Protein AF-A0A2V3HNP1-F1 (afdb_monomer)

pLDDT: mean 84.11, std 15.86, range [32.97, 97.81]

Radius of gyration: 17.4 Å; Cα contacts (8 Å, |Δi|>4): 237; chains: 1; bounding box: 48×54×37 Å

Secondary structure (DSSP, 8-state):
--------PPEEEEEEEEESS-TT--HHHHHHHHHHHHHHTT--EEEEEEEEEE-S-HHHHHHHHHHHHHHHHHHHTTTS---EEEEEEEE-TTGGG-S-TTSSSEEEGGGTTTT--SEEEE-SS-EEEE--HHHHHHHHHHHTT---PPP-

Structure (mmCIF, N/CA/C/O backbone):
data_AF-A0A2V3HNP1-F1
#
_entry.id   AF-A0A2V3HNP1-F1
#
loop_
_atom_site.group_PDB
_atom_site.id
_atom_site.type_symbol
_atom_site.label_atom_id
_atom_site.label_alt_id
_atom_site.label_comp_id
_atom_site.label_asym_id
_atom_site.label_entity_id
_atom_site.label_seq_id
_atom_site.pdbx_PDB_ins_code
_atom_site.Cartn_x
_atom_site.Cartn_y
_atom_site.Cartn_z
_atom_site.occupancy
_atom_site.B_iso_or_equiv
_atom_site.auth_seq_id
_atom_site.auth_comp_id
_atom_site.auth_asym_id
_atom_site.auth_atom_id
_atom_site.pdbx_PDB_model_num
ATOM 1 N N . MET A 1 1 ? -33.735 -22.093 7.023 1.00 36.09 1 MET A N 1
ATOM 2 C CA . MET A 1 1 ? -33.234 -20.886 6.332 1.00 36.09 1 MET A CA 1
ATOM 3 C C . MET A 1 1 ? -31.853 -21.230 5.791 1.00 36.09 1 MET A C 1
ATOM 5 O O . MET A 1 1 ? -30.923 -21.362 6.574 1.00 36.09 1 MET A O 1
ATOM 9 N N . LEU A 1 2 ? -31.758 -21.560 4.498 1.00 32.97 2 LEU A N 1
ATOM 10 C CA . LEU A 1 2 ? -30.525 -22.053 3.880 1.00 32.97 2 LEU A CA 1
ATOM 11 C C . LEU A 1 2 ? -29.466 -20.940 3.870 1.00 32.97 2 LEU A C 1
ATOM 13 O O . LEU A 1 2 ? -29.655 -19.919 3.208 1.00 32.97 2 LEU A O 1
ATOM 17 N N . ARG A 1 3 ? -28.342 -21.144 4.570 1.00 33.78 3 ARG A N 1
ATOM 18 C CA . ARG A 1 3 ? -27.114 -20.391 4.296 1.00 33.78 3 ARG A CA 1
ATOM 19 C C . ARG A 1 3 ? -26.645 -20.812 2.907 1.00 33.78 3 ARG A C 1
ATOM 21 O O . ARG A 1 3 ? -26.206 -21.937 2.711 1.00 33.78 3 ARG A O 1
ATOM 28 N N . ARG A 1 4 ? -26.801 -19.910 1.940 1.00 35.84 4 ARG A N 1
ATOM 29 C CA . ARG A 1 4 ? -26.156 -19.997 0.629 1.00 35.84 4 ARG A CA 1
ATOM 30 C C . ARG A 1 4 ? -24.649 -20.130 0.867 1.00 35.84 4 ARG A C 1
ATOM 32 O O . ARG A 1 4 ? -24.035 -19.187 1.361 1.00 35.84 4 ARG A O 1
ATOM 39 N N . GLU A 1 5 ? -24.076 -21.279 0.528 1.00 39.94 5 GLU A N 1
ATOM 40 C CA . GLU A 1 5 ? -22.635 -21.417 0.348 1.00 39.94 5 GLU A CA 1
ATOM 41 C C . GLU A 1 5 ? -22.214 -20.424 -0.740 1.00 39.94 5 GLU A C 1
ATOM 43 O O . GLU A 1 5 ? -22.607 -20.541 -1.904 1.00 39.94 5 GLU A O 1
ATOM 48 N N . ARG A 1 6 ? -21.469 -19.381 -0.362 1.00 43.94 6 ARG A N 1
ATOM 49 C CA . ARG A 1 6 ? -20.753 -18.576 -1.348 1.00 43.94 6 ARG A CA 1
ATOM 50 C C . ARG A 1 6 ? -19.590 -19.434 -1.828 1.00 43.94 6 ARG A C 1
ATOM 52 O O . ARG A 1 6 ? -18.569 -19.511 -1.158 1.00 43.94 6 ARG A O 1
ATOM 59 N N . GLY A 1 7 ? -19.750 -20.059 -2.991 1.00 37.66 7 GLY A N 1
ATOM 60 C CA . GLY A 1 7 ? -18.654 -20.622 -3.780 1.00 37.66 7 GLY A CA 1
ATOM 61 C C . GLY A 1 7 ? -17.728 -19.522 -4.310 1.00 37.66 7 GLY A C 1
ATOM 62 O O . GLY A 1 7 ? -17.644 -19.309 -5.515 1.00 37.66 7 GLY A O 1
ATOM 63 N N . GLY A 1 8 ? -17.086 -18.774 -3.413 1.00 50.41 8 GLY A N 1
ATOM 64 C CA . GLY A 1 8 ? -15.985 -17.880 -3.746 1.00 50.41 8 GLY A CA 1
ATOM 65 C C . GLY A 1 8 ? -14.705 -18.700 -3.766 1.00 50.41 8 GLY A C 1
ATOM 66 O O . GLY A 1 8 ? -14.330 -19.266 -2.743 1.00 50.41 8 GLY A O 1
ATOM 67 N N . GLY A 1 9 ? -14.060 -18.816 -4.927 1.00 60.94 9 GLY A N 1
ATOM 68 C CA . GLY A 1 9 ? -12.747 -19.453 -5.015 1.00 60.94 9 GLY A CA 1
ATOM 69 C C . GLY A 1 9 ? -11.760 -18.797 -4.045 1.00 60.94 9 GLY A C 1
ATOM 70 O O . GLY A 1 9 ? -11.821 -17.590 -3.823 1.00 60.94 9 GLY A O 1
ATOM 71 N N . MET A 1 10 ? -10.865 -19.599 -3.465 1.00 72.44 10 MET A N 1
ATOM 72 C CA . MET A 1 10 ? -9.820 -19.123 -2.555 1.00 72.44 10 MET A CA 1
ATOM 73 C C . MET A 1 10 ? -9.008 -18.005 -3.225 1.00 72.44 10 MET A C 1
ATOM 75 O O . MET A 1 10 ? -8.501 -18.190 -4.334 1.00 72.44 10 MET A O 1
ATOM 79 N N . VAL A 1 11 ? -8.882 -16.857 -2.559 1.00 78.88 11 VAL A N 1
ATOM 80 C CA . VAL A 1 11 ? -8.049 -15.740 -3.029 1.00 78.88 11 VAL A CA 1
ATOM 81 C C . VAL A 1 11 ? -6.690 -15.835 -2.348 1.00 78.88 11 VAL A C 1
ATOM 83 O O . VAL A 1 11 ? -6.603 -16.002 -1.127 1.00 78.88 11 VAL A O 1
ATOM 86 N N . GLN A 1 12 ? -5.623 -15.736 -3.137 1.00 85.31 12 GLN A N 1
ATOM 87 C CA . GLN A 1 12 ? -4.260 -15.660 -2.628 1.00 85.31 12 GLN A CA 1
ATOM 88 C C . GLN A 1 12 ? -3.752 -14.230 -2.795 1.00 85.31 12 GLN A C 1
ATOM 90 O O . GLN A 1 12 ? -3.595 -13.746 -3.913 1.00 85.31 12 GLN A O 1
ATOM 95 N N . ILE A 1 13 ? -3.481 -13.568 -1.675 1.00 87.69 13 ILE A N 1
ATOM 96 C CA . ILE A 1 13 ? -2.855 -12.251 -1.638 1.00 87.69 13 ILE A CA 1
ATOM 97 C C . ILE A 1 13 ? -1.379 -12.435 -1.332 1.00 87.69 13 ILE A C 1
ATOM 99 O O . ILE A 1 13 ? -1.001 -13.122 -0.386 1.00 87.69 13 ILE A O 1
ATOM 103 N N . ARG A 1 14 ? -0.533 -11.782 -2.114 1.00 89.06 14 ARG A N 1
ATOM 104 C CA . ARG A 1 14 ? 0.885 -11.617 -1.811 1.00 89.06 14 ARG A CA 1
ATOM 105 C C . ARG A 1 14 ? 1.122 -10.205 -1.328 1.00 89.06 14 ARG A C 1
ATOM 107 O O . ARG A 1 14 ? 0.759 -9.281 -2.040 1.00 89.06 14 ARG A O 1
ATOM 114 N N . ALA A 1 15 ? 1.722 -10.037 -0.158 1.00 92.38 15 ALA A N 1
ATOM 115 C CA . ALA A 1 15 ? 1.916 -8.720 0.432 1.00 92.38 15 ALA A CA 1
ATOM 116 C C . ALA A 1 15 ? 3.401 -8.361 0.586 1.00 92.38 15 ALA A C 1
ATOM 118 O O . ALA A 1 15 ? 4.237 -9.202 0.941 1.00 92.38 15 ALA A O 1
ATOM 119 N N . ALA A 1 16 ? 3.722 -7.097 0.325 1.00 94.81 16 ALA A N 1
ATOM 120 C CA . ALA A 1 16 ? 5.035 -6.499 0.531 1.00 94.81 16 ALA A CA 1
ATOM 121 C C . ALA A 1 16 ? 4.899 -5.054 1.024 1.00 94.81 16 ALA A C 1
ATOM 123 O O . ALA A 1 16 ? 3.859 -4.416 0.861 1.00 94.81 16 ALA A O 1
ATOM 124 N N . VAL A 1 17 ? 5.983 -4.528 1.588 1.00 96.69 17 VAL A N 1
ATOM 125 C CA . VAL A 1 17 ? 6.124 -3.105 1.906 1.00 96.69 17 VAL A CA 1
ATOM 126 C C . VAL A 1 17 ? 7.351 -2.556 1.195 1.00 96.69 17 VAL A C 1
ATOM 128 O O . VAL A 1 17 ? 8.407 -3.185 1.242 1.00 96.69 17 VAL A O 1
ATOM 131 N N . ALA A 1 18 ? 7.216 -1.407 0.540 1.00 97.81 18 ALA A N 1
ATOM 132 C CA . ALA A 1 18 ? 8.298 -0.730 -0.159 1.00 97.81 18 ALA A CA 1
ATOM 133 C C . ALA A 1 18 ? 8.542 0.673 0.393 1.00 97.81 18 ALA A C 1
ATOM 135 O O . ALA A 1 18 ? 7.604 1.403 0.719 1.00 97.81 18 ALA A O 1
ATOM 136 N N . GLY A 1 19 ? 9.813 1.041 0.476 1.00 97.75 19 GLY A N 1
ATOM 137 C CA . GLY A 1 19 ? 10.286 2.346 0.919 1.00 97.75 19 GLY A CA 1
ATOM 138 C C . GLY A 1 19 ? 11.769 2.285 1.247 1.00 97.75 19 GLY A C 1
ATOM 139 O O . GLY A 1 19 ? 12.390 1.237 1.092 1.00 97.75 19 GLY A O 1
ATOM 140 N N . HIS A 1 20 ? 12.332 3.389 1.721 1.00 97.31 20 HIS A N 1
ATOM 141 C CA . HIS A 1 20 ? 13.729 3.442 2.125 1.00 97.31 20 HIS A CA 1
ATOM 142 C C . HIS A 1 20 ? 13.937 4.458 3.259 1.00 97.31 20 HIS A C 1
ATOM 144 O O . HIS A 1 20 ? 13.567 5.626 3.101 1.00 97.31 20 HIS A O 1
ATOM 150 N N . PRO A 1 21 ? 14.560 4.054 4.383 1.00 97.00 21 PRO A N 1
ATOM 151 C CA . PRO A 1 21 ? 14.851 2.672 4.781 1.00 97.00 21 PRO A CA 1
ATOM 152 C C . PRO A 1 21 ? 13.571 1.915 5.191 1.00 97.00 21 PRO A C 1
ATOM 154 O O . PRO A 1 21 ? 12.688 2.492 5.827 1.00 97.00 21 PRO A O 1
ATOM 157 N N . VAL A 1 22 ? 13.468 0.612 4.898 1.00 95.88 22 VAL A N 1
ATOM 158 C CA . VAL A 1 22 ? 12.254 -0.187 5.225 1.00 95.88 22 VAL A CA 1
ATOM 159 C C . VAL A 1 22 ? 12.497 -1.400 6.136 1.00 95.88 22 VAL A C 1
ATOM 161 O O . VAL A 1 22 ? 11.554 -2.077 6.550 1.00 95.88 22 VAL A O 1
ATOM 164 N N . HIS A 1 23 ? 13.745 -1.707 6.496 1.00 93.06 23 HIS A N 1
ATOM 165 C CA . HIS A 1 23 ? 14.098 -2.943 7.218 1.00 93.06 23 HIS A CA 1
ATOM 166 C C . HIS A 1 23 ? 13.428 -3.112 8.592 1.00 93.06 23 HIS A C 1
ATOM 168 O O . HIS A 1 23 ? 13.204 -4.239 9.021 1.00 93.06 23 HIS A O 1
ATOM 174 N N . HIS A 1 24 ? 13.059 -2.015 9.256 1.00 93.94 24 HIS A N 1
ATOM 175 C CA . HIS A 1 24 ? 12.387 -2.032 10.562 1.00 93.94 24 HIS A CA 1
ATOM 176 C C . HIS A 1 24 ? 10.863 -1.873 10.476 1.00 93.94 24 HIS A C 1
ATOM 178 O O . HIS A 1 24 ? 10.202 -1.655 11.489 1.00 93.94 24 HIS A O 1
ATOM 184 N N . SER A 1 25 ? 10.288 -1.959 9.275 1.00 95.06 25 SER A N 1
ATOM 185 C CA . SER A 1 25 ? 8.840 -1.875 9.103 1.00 95.06 25 SER A CA 1
ATOM 186 C C . SER A 1 25 ? 8.134 -3.030 9.813 1.00 95.06 25 SER A C 1
ATOM 188 O O . SER A 1 25 ? 8.458 -4.195 9.590 1.00 95.06 25 SER A O 1
ATOM 190 N N . LEU A 1 26 ? 7.118 -2.702 10.615 1.00 94.56 26 LEU A N 1
ATOM 191 C CA . LEU A 1 26 ? 6.219 -3.675 11.247 1.00 94.56 26 LEU A CA 1
ATOM 192 C C . LEU A 1 26 ? 5.077 -4.121 10.324 1.00 94.56 26 LEU A C 1
ATOM 194 O O . LEU A 1 26 ? 4.297 -4.997 10.690 1.00 94.56 26 LEU A O 1
ATOM 198 N N . THR A 1 27 ? 4.988 -3.553 9.118 1.00 93.69 27 THR A N 1
ATOM 199 C CA . THR A 1 27 ? 3.949 -3.889 8.131 1.00 93.69 27 THR A CA 1
ATOM 200 C C . THR A 1 27 ? 3.838 -5.401 7.871 1.00 93.69 27 THR A C 1
ATOM 202 O O . THR A 1 27 ? 2.714 -5.901 7.845 1.00 93.69 27 THR A O 1
ATOM 205 N N . PRO A 1 28 ? 4.941 -6.177 7.768 1.00 90.94 28 PRO A N 1
ATOM 206 C CA . PRO A 1 28 ? 4.838 -7.628 7.645 1.00 90.94 28 PRO A CA 1
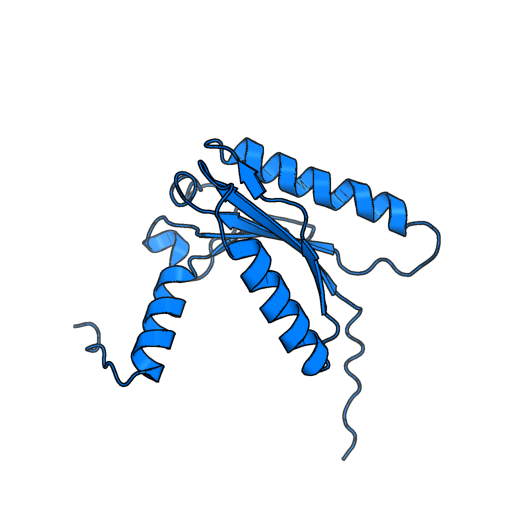ATOM 207 C C . PRO A 1 28 ? 4.132 -8.287 8.835 1.00 90.94 28 PRO A C 1
ATOM 209 O O . PRO A 1 28 ? 3.275 -9.138 8.634 1.00 90.94 28 PRO A O 1
ATOM 212 N N . ALA A 1 29 ? 4.439 -7.873 10.068 1.00 90.94 29 ALA A N 1
ATOM 213 C CA . ALA A 1 29 ? 3.792 -8.416 11.262 1.00 90.94 29 ALA A CA 1
ATOM 214 C C . ALA A 1 29 ? 2.294 -8.089 11.305 1.00 90.94 29 ALA A C 1
ATOM 216 O O . ALA A 1 29 ? 1.484 -8.969 11.588 1.00 90.94 29 ALA A O 1
ATOM 217 N N . LEU A 1 30 ? 1.916 -6.859 10.942 1.00 91.12 30 LEU A N 1
ATOM 218 C CA . LEU A 1 30 ? 0.512 -6.451 10.853 1.00 91.12 30 LEU A CA 1
ATOM 219 C C . LEU A 1 30 ? -0.267 -7.294 9.837 1.00 91.12 30 LEU A C 1
ATOM 221 O O . LEU A 1 30 ? -1.362 -7.761 10.146 1.00 91.12 30 LEU A O 1
ATOM 225 N N . PHE A 1 31 ? 0.308 -7.560 8.661 1.00 90.12 31 PHE A N 1
ATOM 226 C CA . PHE A 1 31 ? -0.319 -8.449 7.682 1.00 90.12 31 PHE A CA 1
ATOM 227 C C . PHE A 1 31 ? -0.506 -9.875 8.207 1.00 90.12 31 PHE A C 1
ATOM 229 O O . PHE A 1 31 ? -1.528 -10.483 7.895 1.00 90.12 31 PHE A O 1
ATOM 236 N N . MET A 1 32 ? 0.428 -10.408 9.007 1.00 87.50 32 MET A N 1
ATOM 237 C CA . MET A 1 32 ? 0.251 -11.730 9.629 1.00 87.50 32 MET A CA 1
ATOM 238 C C . MET A 1 32 ? -0.932 -11.739 10.595 1.00 87.50 32 MET A C 1
ATOM 240 O O . MET A 1 32 ? -1.781 -12.618 10.492 1.00 87.50 32 MET A O 1
ATOM 244 N N . PHE A 1 33 ? -1.043 -10.735 11.471 1.00 90.94 33 PHE A N 1
ATOM 245 C CA . PHE A 1 33 ? -2.169 -10.643 12.404 1.00 90.94 33 PHE A CA 1
ATOM 246 C C . PHE A 1 33 ? -3.515 -10.530 11.682 1.00 90.94 33 PHE A C 1
ATOM 248 O O . PHE A 1 33 ? -4.472 -11.205 12.055 1.00 90.94 33 PHE A O 1
ATOM 255 N N . VAL A 1 34 ? -3.585 -9.735 10.609 1.00 89.44 34 VAL A N 1
ATOM 256 C CA . VAL A 1 34 ? -4.793 -9.632 9.774 1.00 89.44 34 VAL A CA 1
ATOM 257 C C . VAL A 1 34 ? -5.106 -10.965 9.090 1.00 89.44 34 VAL A C 1
ATOM 259 O O . VAL A 1 34 ? -6.259 -11.390 9.073 1.00 89.44 34 VAL A O 1
ATOM 262 N N . ALA A 1 35 ? -4.095 -11.650 8.550 1.00 87.88 35 ALA A N 1
ATOM 263 C CA . ALA A 1 35 ? -4.276 -12.948 7.905 1.00 87.88 35 ALA A CA 1
ATOM 264 C C . ALA A 1 35 ? -4.817 -14.005 8.875 1.00 87.88 35 ALA A C 1
ATOM 266 O O . ALA A 1 35 ? -5.690 -14.791 8.504 1.00 87.88 35 ALA A O 1
ATOM 267 N N . ASP A 1 36 ? -4.303 -14.027 10.103 1.00 87.62 36 ASP A N 1
ATOM 268 C CA . ASP A 1 36 ? -4.740 -14.954 11.143 1.00 87.62 36 ASP A CA 1
ATOM 269 C C . ASP A 1 36 ? -6.174 -14.644 11.588 1.00 87.62 36 ASP A C 1
ATOM 271 O O . ASP A 1 36 ? -7.016 -15.543 11.583 1.00 87.62 36 ASP A O 1
ATOM 275 N N . HIS A 1 37 ? -6.497 -13.371 11.829 1.00 89.62 37 HIS A N 1
ATOM 276 C CA . HIS A 1 37 ? -7.850 -12.936 12.186 1.00 89.62 37 HIS A CA 1
ATOM 277 C C . HIS A 1 37 ? -8.901 -13.281 11.113 1.00 89.62 37 HIS A C 1
ATOM 279 O O . HIS A 1 37 ? -9.991 -13.773 11.421 1.00 89.62 37 HIS A O 1
ATOM 285 N N . LEU A 1 38 ? -8.584 -13.058 9.832 1.00 86.62 38 LEU A N 1
ATOM 286 C CA . LEU A 1 38 ? -9.494 -13.381 8.727 1.00 86.62 38 LEU A CA 1
ATOM 287 C C . LEU A 1 38 ? -9.685 -14.895 8.569 1.00 86.62 38 LEU A C 1
ATOM 289 O O . LEU A 1 38 ? -10.799 -15.350 8.302 1.00 86.62 38 LEU A O 1
ATOM 293 N N . ARG A 1 39 ? -8.630 -15.685 8.804 1.00 84.56 39 ARG A N 1
ATOM 294 C CA . ARG A 1 39 ? -8.714 -17.151 8.800 1.00 84.56 39 ARG A CA 1
ATOM 295 C C . ARG A 1 39 ? -9.633 -17.665 9.906 1.00 84.56 39 ARG A C 1
ATOM 297 O O . ARG A 1 39 ? -10.457 -18.537 9.647 1.00 84.56 39 ARG A O 1
ATOM 304 N N . GLU A 1 40 ? -9.518 -17.118 11.114 1.00 87.19 40 GLU A N 1
ATOM 305 C CA . GLU A 1 40 ? -10.399 -17.453 12.243 1.00 87.19 40 GLU A CA 1
ATOM 306 C C . GLU A 1 40 ? -11.859 -17.062 11.978 1.00 87.19 40 GLU A C 1
ATOM 308 O O . GLU A 1 40 ? -12.779 -17.756 12.409 1.00 87.19 40 GLU A O 1
ATOM 313 N N . SER A 1 41 ? -12.077 -16.001 11.199 1.00 87.06 41 SER A N 1
ATOM 314 C CA . SER A 1 41 ? -13.408 -15.530 10.798 1.00 87.06 41 SER A CA 1
ATOM 315 C C . SER A 1 41 ? -14.065 -16.382 9.697 1.00 87.06 41 SER A C 1
ATOM 317 O O . SER A 1 41 ? -15.215 -16.136 9.331 1.00 87.06 41 SER A O 1
ATOM 319 N N . GLY A 1 42 ? -13.367 -17.400 9.177 1.00 83.06 42 GLY A N 1
ATOM 320 C CA . GLY A 1 42 ? -13.867 -18.297 8.131 1.00 83.06 42 GLY A CA 1
ATOM 321 C C . GLY A 1 42 ? -13.780 -17.727 6.713 1.00 83.06 42 GLY A C 1
ATOM 322 O O . GLY A 1 42 ? -14.383 -18.290 5.798 1.00 83.06 42 GLY A O 1
ATOM 323 N N . GLU A 1 43 ? -13.042 -16.632 6.513 1.00 78.94 43 GLU A N 1
ATOM 324 C CA . GLU A 1 43 ? -12.809 -16.067 5.185 1.00 78.94 43 GLU A CA 1
ATOM 325 C C . GLU A 1 43 ? -11.803 -16.925 4.404 1.00 78.94 43 GLU A C 1
ATOM 327 O O . GLU A 1 43 ? -10.744 -17.310 4.905 1.00 78.94 43 GLU A O 1
ATOM 332 N N . GLY A 1 44 ? -12.125 -17.221 3.141 1.00 73.62 44 GLY A N 1
ATOM 333 C CA . GLY A 1 44 ? -11.314 -18.038 2.228 1.00 73.62 44 GLY A CA 1
ATOM 334 C C . GLY A 1 44 ? -10.093 -17.304 1.665 1.00 73.62 44 GLY A C 1
ATOM 335 O O . GLY A 1 44 ? -9.857 -17.337 0.454 1.00 73.62 44 GLY A O 1
ATOM 336 N N . LEU A 1 45 ? -9.347 -16.610 2.526 1.00 78.81 45 LEU A N 1
ATOM 337 C CA . LEU A 1 45 ? -8.235 -15.744 2.158 1.00 78.81 45 LEU A CA 1
ATOM 338 C C . LEU A 1 45 ? -6.899 -16.295 2.665 1.00 78.81 45 LEU A C 1
ATOM 340 O O . LEU A 1 45 ? -6.726 -16.580 3.850 1.00 78.81 45 LEU A O 1
ATOM 344 N N . ARG A 1 46 ? -5.911 -16.373 1.770 1.00 83.38 46 ARG A N 1
ATOM 345 C CA . ARG A 1 46 ? -4.522 -16.681 2.123 1.00 83.38 46 ARG A CA 1
ATOM 346 C C . ARG A 1 46 ? -3.628 -15.491 1.810 1.00 83.38 46 ARG A C 1
ATOM 348 O O . ARG A 1 46 ? -3.458 -15.157 0.643 1.00 83.38 46 ARG A O 1
ATOM 355 N N . ILE A 1 47 ? -3.006 -14.912 2.833 1.00 86.38 47 ILE A N 1
ATOM 356 C CA . ILE A 1 47 ? -1.974 -13.882 2.670 1.00 86.38 47 ILE A CA 1
ATOM 357 C C . ILE A 1 47 ? -0.589 -14.537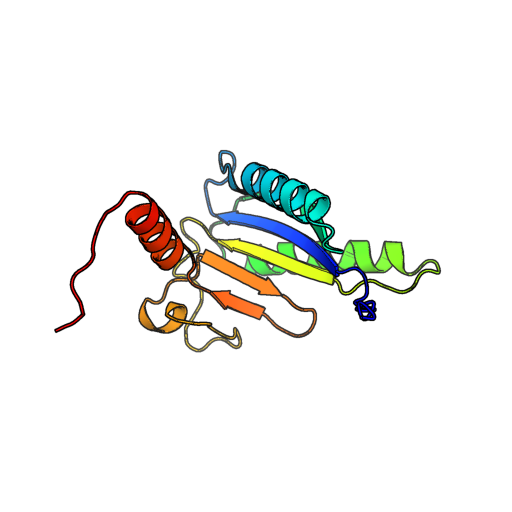 2.771 1.00 86.38 47 ILE A C 1
ATOM 359 O O . ILE A 1 47 ? -0.308 -15.274 3.714 1.00 86.38 47 ILE A O 1
ATOM 363 N N . GLU A 1 48 ? 0.273 -14.285 1.792 1.00 85.69 48 GLU A N 1
ATOM 364 C CA . GLU A 1 48 ? 1.674 -14.709 1.743 1.00 85.69 48 GLU A CA 1
ATOM 365 C C . GLU A 1 48 ? 2.576 -13.475 1.734 1.00 85.69 48 GLU A C 1
ATOM 367 O O . GLU A 1 48 ? 2.456 -12.610 0.867 1.00 85.69 48 GLU A O 1
ATOM 372 N N . LEU A 1 49 ? 3.498 -13.387 2.690 1.00 81.25 49 LEU A N 1
ATOM 373 C CA . LEU A 1 49 ? 4.434 -12.269 2.780 1.00 81.25 49 LEU A CA 1
ATOM 374 C C . LEU A 1 49 ? 5.675 -12.538 1.946 1.00 81.25 49 LEU A C 1
ATOM 376 O O . LEU A 1 49 ? 6.283 -13.599 2.065 1.00 81.25 49 LEU A O 1
ATOM 380 N N . LEU A 1 50 ? 6.057 -11.566 1.119 1.00 71.88 50 LEU A N 1
ATOM 381 C CA . LEU A 1 50 ? 7.176 -11.737 0.196 1.00 71.88 50 LEU A CA 1
ATOM 382 C C . LEU A 1 50 ? 8.487 -11.167 0.715 1.00 71.88 50 LEU A C 1
ATOM 384 O O . LEU A 1 50 ? 9.482 -11.885 0.701 1.00 71.88 50 LEU A O 1
ATOM 388 N N . LYS A 1 51 ? 8.511 -9.889 1.112 1.00 78.12 51 LYS A N 1
ATOM 389 C CA . LYS A 1 51 ? 9.674 -9.196 1.700 1.00 78.12 51 LYS A CA 1
ATOM 390 C C . LYS A 1 51 ? 9.389 -7.706 1.879 1.00 78.12 51 LYS A C 1
ATOM 392 O O . LYS A 1 51 ? 8.471 -7.161 1.264 1.00 78.12 51 LYS A O 1
ATOM 397 N N . ASN A 1 52 ? 10.256 -7.047 2.640 1.00 93.75 52 ASN A N 1
ATOM 398 C CA . ASN A 1 52 ? 10.424 -5.604 2.544 1.00 93.75 52 ASN A CA 1
ATOM 399 C C . ASN A 1 52 ? 11.269 -5.295 1.295 1.00 93.75 52 ASN A C 1
ATOM 401 O O . ASN A 1 52 ? 12.275 -5.961 1.041 1.00 93.75 52 ASN A O 1
ATOM 405 N N . ILE A 1 53 ? 10.843 -4.314 0.510 1.00 95.69 53 ILE A N 1
ATOM 406 C CA . ILE A 1 53 ? 11.510 -3.856 -0.708 1.00 95.69 53 ILE A CA 1
ATOM 407 C C . ILE A 1 53 ? 12.178 -2.522 -0.375 1.00 95.69 53 ILE A C 1
ATOM 409 O O . ILE A 1 53 ? 11.511 -1.490 -0.329 1.00 95.69 53 ILE A O 1
ATOM 413 N N . ASP A 1 54 ? 13.475 -2.566 -0.077 1.00 96.75 54 ASP A N 1
ATOM 414 C CA . ASP A 1 54 ? 14.244 -1.368 0.258 1.00 96.75 54 ASP A CA 1
ATOM 415 C C . ASP A 1 54 ? 14.626 -0.615 -1.016 1.00 96.75 54 ASP A C 1
ATOM 417 O O . ASP A 1 54 ? 15.511 -1.043 -1.751 1.00 96.75 54 ASP A O 1
ATOM 421 N N . THR A 1 55 ? 13.889 0.453 -1.314 1.00 97.31 55 THR A N 1
ATOM 422 C CA . THR A 1 55 ? 14.082 1.280 -2.509 1.00 97.31 55 THR A CA 1
ATOM 423 C C . THR A 1 55 ? 13.452 2.663 -2.345 1.00 97.31 55 THR A C 1
ATOM 425 O O . THR A 1 55 ? 12.476 2.855 -1.616 1.00 97.31 55 THR A O 1
ATOM 428 N N . PHE A 1 56 ? 14.009 3.637 -3.057 1.00 97.25 56 PHE A N 1
ATOM 429 C CA . PHE A 1 56 ? 13.457 4.978 -3.237 1.00 97.25 56 PHE A CA 1
ATOM 430 C C . PHE A 1 56 ? 12.833 5.172 -4.632 1.00 97.25 56 PHE A C 1
ATOM 432 O O . PHE A 1 56 ? 12.381 6.275 -4.931 1.00 97.25 56 PHE A O 1
ATOM 439 N N . ASP A 1 57 ? 12.796 4.127 -5.467 1.00 96.94 57 ASP A N 1
ATOM 440 C CA . ASP A 1 57 ? 12.256 4.150 -6.827 1.00 96.94 57 ASP A CA 1
ATOM 441 C C . ASP A 1 57 ? 10.942 3.354 -6.921 1.00 96.9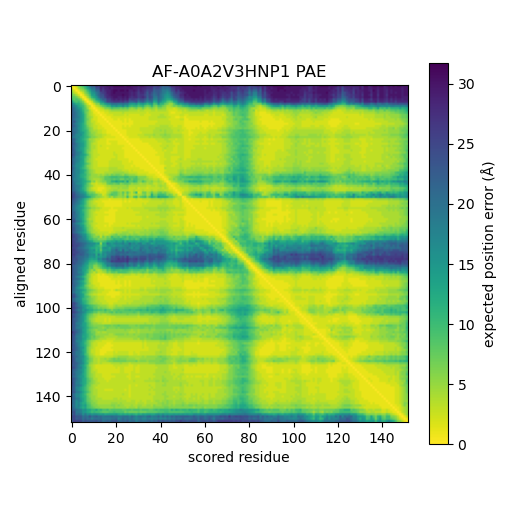4 57 ASP A C 1
ATOM 443 O O . ASP A 1 57 ? 10.888 2.136 -6.730 1.00 96.94 57 ASP A O 1
ATOM 447 N N . LEU A 1 58 ? 9.842 4.055 -7.207 1.00 95.94 58 LEU A N 1
ATOM 448 C CA . LEU A 1 58 ? 8.511 3.451 -7.286 1.00 95.94 58 LEU A CA 1
ATOM 449 C C . LEU A 1 58 ? 8.402 2.416 -8.430 1.00 95.94 58 LEU A C 1
ATOM 451 O O . LEU A 1 58 ? 7.935 1.303 -8.165 1.00 95.94 58 LEU A O 1
ATOM 455 N N . PRO A 1 59 ? 8.821 2.719 -9.677 1.00 95.50 59 PRO A N 1
ATOM 456 C CA . PRO A 1 59 ? 8.939 1.729 -10.743 1.00 95.50 59 PRO A CA 1
ATOM 457 C C . PRO A 1 59 ? 9.665 0.441 -10.338 1.00 95.50 59 PRO A C 1
ATOM 459 O O . PRO A 1 59 ? 9.157 -0.647 -10.621 1.00 95.50 59 PRO A O 1
ATOM 462 N N . GLU A 1 60 ? 10.803 0.535 -9.642 1.00 95.75 60 GLU A N 1
ATOM 463 C CA . GLU A 1 60 ? 11.52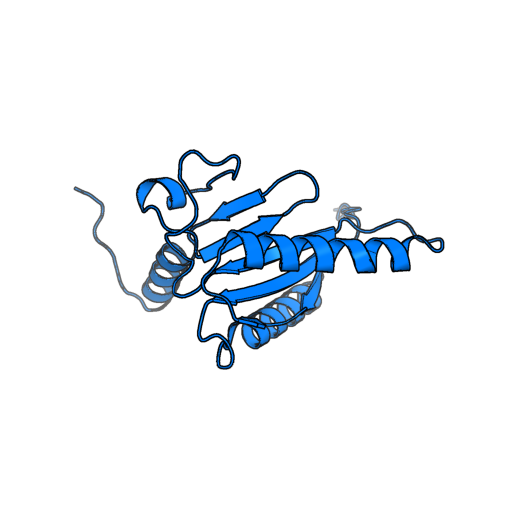2 -0.635 -9.127 1.00 95.75 60 GLU A CA 1
ATOM 464 C C . GLU A 1 60 ? 10.657 -1.441 -8.145 1.00 95.75 60 GLU A C 1
ATOM 466 O O . GLU A 1 60 ? 10.507 -2.659 -8.303 1.00 95.75 60 GLU A O 1
ATOM 471 N N . ALA A 1 61 ? 10.024 -0.775 -7.172 1.00 95.44 61 ALA A N 1
ATOM 472 C CA . ALA A 1 61 ? 9.135 -1.430 -6.213 1.00 95.44 61 ALA A CA 1
ATOM 473 C C . ALA A 1 61 ? 7.993 -2.191 -6.906 1.00 95.44 61 ALA A C 1
ATOM 475 O O . ALA A 1 61 ? 7.728 -3.358 -6.592 1.00 95.44 61 ALA A O 1
ATOM 476 N N . MET A 1 62 ? 7.349 -1.557 -7.889 1.00 93.88 62 MET A N 1
ATOM 477 C CA . MET A 1 62 ? 6.266 -2.151 -8.676 1.00 93.88 62 MET A CA 1
ATOM 478 C C . MET A 1 62 ? 6.753 -3.332 -9.528 1.00 93.88 62 MET A C 1
ATOM 480 O O . MET A 1 62 ? 6.061 -4.349 -9.620 1.00 93.88 62 MET A O 1
ATOM 484 N N . ALA A 1 63 ? 7.944 -3.239 -10.125 1.00 92.62 63 ALA A N 1
ATOM 485 C CA . ALA A 1 63 ? 8.527 -4.311 -10.928 1.00 92.62 63 ALA A CA 1
ATOM 486 C C . ALA A 1 63 ? 8.882 -5.542 -10.076 1.00 92.62 63 ALA A C 1
ATOM 488 O O . ALA A 1 63 ? 8.549 -6.675 -10.447 1.00 92.62 63 ALA A O 1
ATOM 489 N N . ILE A 1 64 ? 9.499 -5.337 -8.907 1.00 91.00 64 ILE A N 1
ATOM 490 C CA . ILE A 1 64 ? 9.808 -6.408 -7.946 1.00 91.00 64 ILE A CA 1
ATOM 491 C C . ILE A 1 64 ? 8.519 -7.080 -7.471 1.00 91.00 64 ILE A C 1
ATOM 493 O O . ILE A 1 64 ? 8.442 -8.311 -7.437 1.00 91.00 64 ILE A O 1
ATOM 497 N N . ALA A 1 65 ? 7.498 -6.292 -7.134 1.00 89.06 65 ALA A N 1
ATOM 498 C CA . ALA A 1 6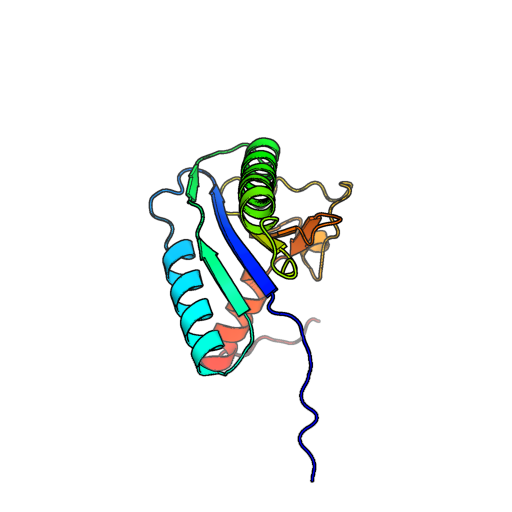5 ? 6.191 -6.798 -6.741 1.00 89.06 65 ALA A CA 1
ATOM 499 C C . ALA A 1 65 ? 5.561 -7.673 -7.840 1.00 89.06 65 ALA A C 1
ATOM 501 O O . ALA A 1 65 ? 5.223 -8.839 -7.617 1.00 89.06 65 ALA A O 1
ATOM 502 N N . TYR A 1 66 ? 5.476 -7.142 -9.058 1.00 85.12 66 TYR A N 1
ATOM 503 C CA . TYR A 1 66 ? 4.857 -7.823 -10.191 1.00 85.12 66 TYR A CA 1
ATOM 504 C C . TYR A 1 66 ? 5.560 -9.142 -10.551 1.00 85.12 66 TYR A C 1
ATOM 506 O O . TYR A 1 66 ? 4.909 -10.175 -10.724 1.00 85.12 66 TYR A O 1
ATOM 514 N N . THR A 1 67 ? 6.893 -9.139 -10.626 1.00 86.19 67 THR A N 1
ATOM 515 C CA . THR A 1 67 ? 7.685 -10.343 -10.946 1.00 86.19 67 THR A CA 1
ATOM 516 C C . THR A 1 67 ? 7.576 -11.409 -9.855 1.00 86.19 67 THR A C 1
ATOM 518 O O . THR A 1 67 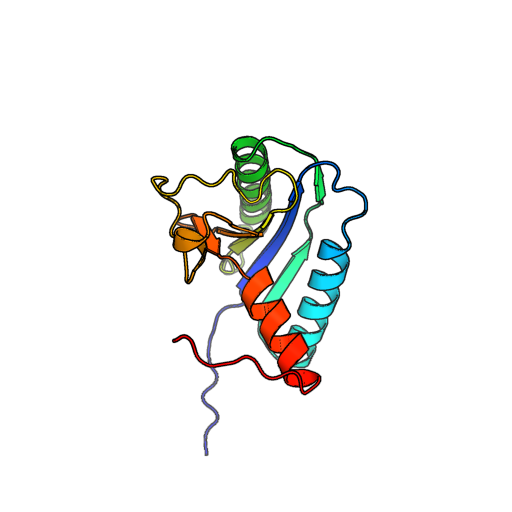? 7.334 -12.578 -10.163 1.00 86.19 67 THR A O 1
ATOM 521 N N . SER A 1 68 ? 7.614 -11.000 -8.582 1.00 80.81 68 SER A N 1
ATOM 522 C CA . SER A 1 68 ? 7.435 -11.901 -7.434 1.00 80.81 68 SER A CA 1
ATOM 523 C C . SER A 1 68 ? 6.045 -12.551 -7.394 1.00 80.81 68 SER A C 1
ATOM 525 O O . SER A 1 68 ? 5.890 -13.646 -6.848 1.00 80.81 68 SER A O 1
ATOM 527 N N . ASN A 1 69 ? 5.021 -11.908 -7.968 1.00 74.75 69 ASN A N 1
ATOM 528 C CA . ASN A 1 69 ? 3.688 -12.496 -8.126 1.00 74.75 69 ASN A CA 1
ATOM 529 C C . ASN A 1 69 ? 3.694 -13.634 -9.167 1.00 74.75 69 ASN A C 1
ATOM 531 O O . ASN A 1 69 ? 3.199 -14.729 -8.903 1.00 74.75 69 ASN A O 1
ATOM 535 N N . ARG A 1 70 ? 4.304 -13.399 -10.340 1.00 70.19 70 ARG A N 1
ATOM 536 C CA . ARG A 1 70 ? 4.251 -14.325 -11.491 1.00 70.19 70 ARG A CA 1
ATOM 537 C C . ARG A 1 70 ? 5.066 -15.603 -11.311 1.00 70.19 70 ARG A C 1
ATOM 539 O O . ARG A 1 70 ? 4.651 -16.654 -11.804 1.00 70.19 70 ARG A O 1
ATOM 546 N N . ASP A 1 71 ? 6.199 -15.537 -10.617 1.00 64.44 71 ASP A N 1
ATOM 547 C CA . ASP A 1 71 ? 7.082 -16.700 -10.444 1.00 64.44 71 ASP A CA 1
ATOM 548 C C . ASP A 1 71 ? 6.433 -17.847 -9.657 1.00 64.44 71 ASP A C 1
ATOM 550 O O . ASP A 1 71 ? 6.815 -19.009 -9.822 1.00 64.44 71 ASP A O 1
ATOM 554 N N . ASN A 1 72 ? 5.415 -17.559 -8.843 1.00 59.06 72 ASN A N 1
ATOM 555 C CA . ASN A 1 72 ? 4.703 -18.588 -8.087 1.00 59.06 72 ASN A CA 1
ATOM 556 C C . ASN A 1 72 ? 3.435 -19.089 -8.797 1.00 59.06 72 ASN A C 1
ATOM 558 O O . ASN A 1 72 ? 3.135 -20.278 -8.706 1.00 59.06 72 ASN A O 1
ATOM 562 N N . SER A 1 73 ? 2.757 -18.256 -9.600 1.00 56.69 73 SER A N 1
ATOM 563 C CA . SER A 1 73 ? 1.659 -18.722 -10.468 1.00 56.69 73 SER A CA 1
ATOM 564 C C . SER A 1 73 ? 2.117 -19.886 -11.361 1.00 56.69 73 SER A C 1
ATOM 566 O O . SER A 1 73 ? 1.464 -20.925 -11.406 1.00 56.69 73 SER A O 1
ATOM 568 N N . ARG A 1 74 ? 3.331 -19.797 -11.926 1.00 55.81 74 ARG A N 1
ATOM 569 C CA . ARG A 1 74 ? 3.963 -20.880 -12.708 1.00 55.81 74 ARG A CA 1
ATOM 570 C C . ARG A 1 74 ? 4.245 -22.159 -11.909 1.00 55.81 74 ARG A C 1
ATOM 572 O O . ARG A 1 74 ? 4.339 -23.240 -12.485 1.00 55.81 74 ARG A O 1
ATOM 579 N N . ARG A 1 75 ? 4.431 -22.070 -10.587 1.00 55.22 75 ARG A N 1
ATOM 580 C CA . ARG A 1 75 ? 4.630 -23.247 -9.720 1.00 55.22 75 ARG A CA 1
ATOM 581 C C . ARG A 1 75 ? 3.306 -23.942 -9.397 1.00 55.22 75 ARG A C 1
ATOM 583 O O . ARG A 1 75 ? 3.313 -25.166 -9.268 1.00 55.22 75 ARG A O 1
ATOM 590 N N . ALA A 1 76 ? 2.213 -23.180 -9.307 1.00 54.00 76 ALA A N 1
ATOM 591 C CA . ALA A 1 76 ? 0.861 -23.664 -9.020 1.00 54.00 76 ALA A CA 1
ATOM 592 C C . ALA A 1 76 ? 0.156 -24.307 -10.233 1.00 54.00 76 ALA A C 1
ATOM 594 O O . ALA A 1 76 ? -0.694 -25.172 -10.047 1.00 54.00 76 ALA A O 1
ATOM 595 N N . GLU A 1 77 ? 0.556 -23.973 -11.466 1.00 52.84 77 GLU A N 1
ATOM 596 C CA . GLU A 1 77 ? 0.003 -24.509 -12.730 1.00 52.84 77 GLU A CA 1
ATOM 597 C C . GLU A 1 77 ? 0.175 -26.038 -12.936 1.00 52.84 77 GLU A C 1
ATOM 599 O O . GLU A 1 77 ? -0.263 -26.592 -13.942 1.00 52.84 77 GLU A O 1
ATOM 604 N N . ARG A 1 78 ? 0.736 -26.773 -11.966 1.00 55.22 78 ARG A N 1
ATOM 605 C CA . ARG A 1 78 ? 0.852 -28.245 -11.970 1.00 55.22 78 ARG A CA 1
ATOM 606 C C . ARG A 1 78 ? -0.407 -28.964 -11.450 1.00 55.22 78 ARG A C 1
ATOM 608 O O . ARG A 1 78 ? -0.302 -29.877 -10.636 1.00 55.22 78 ARG A O 1
ATOM 615 N N . GLY A 1 79 ? -1.587 -28.585 -11.950 1.00 52.31 79 GLY A N 1
ATOM 616 C CA . GLY A 1 79 ? -2.784 -29.446 -11.910 1.00 52.31 79 GLY A CA 1
ATOM 617 C C . GLY A 1 79 ? -3.903 -29.107 -10.914 1.00 52.31 79 GLY A C 1
ATOM 618 O O . GLY A 1 79 ? -4.797 -29.932 -10.747 1.00 52.31 79 GLY A O 1
ATOM 619 N N . ALA A 1 80 ? -3.915 -27.927 -10.286 1.00 56.38 80 ALA A N 1
ATOM 620 C CA . ALA A 1 80 ? -5.048 -27.450 -9.478 1.00 56.38 80 ALA A CA 1
ATOM 621 C C . ALA A 1 80 ? -5.696 -26.199 -10.100 1.00 56.38 80 ALA A C 1
ATOM 623 O O . ALA A 1 80 ? -5.045 -25.466 -10.844 1.00 56.38 80 ALA A O 1
ATOM 624 N N . ALA A 1 81 ? -6.973 -25.941 -9.792 1.00 58.72 81 ALA A N 1
ATOM 625 C CA . ALA A 1 81 ? -7.632 -24.688 -10.161 1.00 58.72 81 ALA A CA 1
ATOM 626 C C . ALA A 1 81 ? -6.826 -23.505 -9.599 1.00 58.72 81 ALA A C 1
ATOM 628 O O . ALA A 1 81 ? -6.583 -23.446 -8.394 1.00 58.72 81 ALA A O 1
ATOM 629 N N . VAL A 1 82 ? -6.375 -22.599 -10.473 1.00 58.66 82 VAL A N 1
ATOM 630 C CA . VAL A 1 82 ? -5.492 -21.495 -10.082 1.00 58.66 82 VAL A CA 1
ATOM 631 C C . VAL A 1 82 ? -6.307 -20.479 -9.272 1.00 58.66 82 VAL A C 1
ATOM 633 O O . VAL A 1 82 ? -7.249 -19.899 -9.818 1.00 58.66 82 VAL A O 1
ATOM 636 N N . PRO A 1 83 ? -5.995 -20.263 -7.980 1.00 65.12 83 PRO A N 1
ATOM 637 C CA . PRO A 1 83 ? -6.653 -19.228 -7.195 1.00 65.12 83 PRO A CA 1
ATOM 638 C C . PRO A 1 83 ? -6.367 -17.851 -7.801 1.00 65.12 83 PRO A C 1
ATOM 640 O O . PRO A 1 83 ? -5.306 -17.621 -8.387 1.00 65.12 83 PRO A O 1
ATOM 643 N N . ARG A 1 84 ? -7.306 -16.913 -7.645 1.00 72.50 84 ARG A N 1
ATOM 644 C CA . ARG A 1 84 ? -7.077 -15.519 -8.043 1.00 72.50 84 ARG A CA 1
ATOM 645 C C . ARG A 1 84 ? -5.890 -14.983 -7.237 1.00 72.50 84 ARG A C 1
ATOM 647 O O . ARG A 1 84 ? -5.938 -15.001 -6.007 1.00 72.50 84 ARG A O 1
ATOM 654 N N . SER A 1 85 ? -4.833 -14.563 -7.935 1.00 79.69 85 SER A N 1
ATOM 655 C CA . SER A 1 85 ? -3.590 -14.077 -7.327 1.00 79.69 85 SER A CA 1
ATOM 656 C C . SER A 1 85 ? -3.547 -12.560 -7.378 1.00 79.69 85 SER A C 1
ATOM 658 O O . SER A 1 85 ? -3.413 -11.967 -8.450 1.00 79.69 85 SER A O 1
ATOM 660 N N . GLU A 1 86 ? -3.636 -11.943 -6.212 1.00 88.75 86 GLU A N 1
ATOM 661 C CA . GLU A 1 86 ? -3.560 -10.500 -6.037 1.00 88.75 86 GLU A CA 1
ATOM 662 C C . GLU A 1 86 ? -2.238 -10.126 -5.369 1.00 88.75 86 GLU A C 1
ATOM 664 O O . GLU A 1 86 ? -1.687 -10.888 -4.569 1.00 88.75 86 GLU A O 1
ATOM 669 N N . PHE A 1 87 ? -1.714 -8.948 -5.696 1.00 91.62 87 PHE A N 1
ATOM 670 C CA . PHE A 1 87 ? -0.522 -8.418 -5.046 1.00 91.62 87 PHE A CA 1
ATOM 671 C C . PHE A 1 87 ? -0.841 -7.126 -4.309 1.00 91.62 87 PHE A C 1
ATOM 673 O O . PHE A 1 87 ? -1.278 -6.162 -4.927 1.00 91.62 87 PHE A O 1
ATOM 680 N N . TRP A 1 88 ? -0.564 -7.089 -3.013 1.00 94.06 88 TRP A N 1
ATOM 681 C CA . TRP A 1 88 ? -0.638 -5.909 -2.166 1.00 94.06 88 TRP A CA 1
ATOM 682 C C . TRP A 1 88 ? 0.753 -5.342 -1.908 1.00 94.06 88 TRP A C 1
ATOM 684 O O . TRP A 1 88 ? 1.656 -6.026 -1.429 1.00 94.06 88 TRP A O 1
ATOM 694 N N . LEU A 1 89 ? 0.920 -4.066 -2.224 1.00 95.88 89 LEU A N 1
ATOM 695 C CA . LEU A 1 89 ? 2.147 -3.319 -2.021 1.00 95.88 89 LEU A CA 1
ATOM 696 C C . LEU A 1 89 ? 1.837 -2.102 -1.152 1.00 95.88 89 LEU A C 1
ATOM 698 O O . LEU A 1 89 ? 1.247 -1.131 -1.620 1.00 95.88 89 LEU A O 1
ATOM 702 N N . SER A 1 90 ? 2.249 -2.143 0.111 1.00 97.06 90 SER A N 1
ATOM 703 C CA . SER A 1 90 ? 2.225 -0.956 0.962 1.00 97.06 90 SER A CA 1
ATOM 704 C C . SER A 1 90 ? 3.398 -0.046 0.605 1.00 97.06 90 SER A C 1
ATOM 706 O O . SER A 1 90 ? 4.538 -0.505 0.525 1.00 97.06 90 SER A O 1
ATOM 708 N N . LEU A 1 91 ? 3.136 1.245 0.422 1.00 97.75 91 LEU A N 1
ATOM 709 C CA . LEU A 1 91 ? 4.156 2.262 0.183 1.00 97.75 91 LEU A CA 1
ATOM 710 C C . LEU A 1 91 ? 4.411 3.058 1.463 1.00 97.75 91 LEU A C 1
ATOM 712 O O . LEU A 1 91 ? 3.485 3.540 2.118 1.00 97.75 91 LEU A O 1
ATOM 716 N N . THR A 1 92 ? 5.683 3.232 1.804 1.00 96.44 92 THR A N 1
ATOM 717 C CA . THR A 1 92 ? 6.131 4.133 2.868 1.00 96.44 92 THR A CA 1
ATOM 718 C C . THR A 1 92 ? 7.143 5.143 2.332 1.00 96.44 92 THR A C 1
ATOM 720 O O . THR A 1 92 ? 7.384 5.202 1.128 1.00 96.44 92 THR A O 1
ATOM 723 N N . THR A 1 93 ? 7.691 5.999 3.194 1.00 95.31 93 THR A N 1
ATOM 724 C CA . THR A 1 93 ? 8.699 6.999 2.824 1.00 95.31 93 THR A CA 1
ATOM 725 C C . THR A 1 93 ? 9.827 6.369 1.991 1.00 95.31 93 THR A C 1
ATOM 727 O O . THR A 1 93 ? 10.320 5.308 2.379 1.00 95.31 93 THR A O 1
ATOM 730 N N . PRO A 1 94 ? 10.252 6.993 0.872 1.00 96.06 94 PRO A N 1
ATOM 731 C CA . PRO A 1 94 ? 9.750 8.245 0.278 1.00 96.06 94 PRO A CA 1
ATOM 732 C C . PRO A 1 94 ? 8.636 8.060 -0.779 1.00 96.06 94 PRO A C 1
ATOM 734 O O . PRO A 1 94 ? 8.201 9.030 -1.394 1.00 96.06 94 PRO A O 1
ATOM 737 N N . LEU A 1 95 ? 8.158 6.836 -1.004 1.00 97.62 95 LEU A N 1
ATOM 738 C CA . LEU A 1 95 ? 7.373 6.456 -2.185 1.00 97.62 95 LEU A CA 1
ATOM 739 C C . LEU A 1 95 ? 5.926 6.970 -2.197 1.00 97.62 95 LEU A C 1
ATOM 741 O O . LEU A 1 95 ? 5.304 7.005 -3.257 1.00 97.62 95 LEU A O 1
ATOM 745 N N . LYS A 1 96 ? 5.373 7.377 -1.045 1.00 95.56 96 LYS A N 1
ATOM 746 C CA . LYS A 1 96 ? 3.937 7.694 -0.905 1.00 95.56 96 LYS A CA 1
ATOM 747 C C . LYS A 1 96 ? 3.423 8.776 -1.863 1.00 95.56 96 LYS A C 1
ATOM 749 O O . LYS A 1 96 ? 2.263 8.737 -2.259 1.00 95.56 96 LYS A O 1
ATOM 754 N N . HIS A 1 97 ? 4.277 9.719 -2.251 1.00 94.25 97 HIS A N 1
ATOM 755 C CA . HIS A 1 97 ? 3.924 10.839 -3.135 1.00 94.25 97 HIS A CA 1
ATOM 756 C C . HIS A 1 97 ? 4.420 10.655 -4.573 1.00 94.25 97 HIS A C 1
ATOM 758 O O . HIS A 1 97 ? 4.329 11.571 -5.385 1.00 94.25 97 HIS A O 1
ATOM 764 N N . MET A 1 98 ? 4.980 9.486 -4.893 1.00 94.75 98 MET A N 1
ATOM 765 C CA . MET A 1 98 ? 5.604 9.233 -6.192 1.00 94.75 98 MET A CA 1
ATOM 766 C C . MET A 1 98 ? 4.640 8.637 -7.219 1.00 94.75 98 MET A C 1
ATOM 768 O O . MET A 1 98 ? 5.023 8.490 -8.375 1.00 94.75 98 MET A O 1
ATOM 772 N N . VAL A 1 99 ? 3.406 8.293 -6.825 1.00 93.12 99 VAL A N 1
ATOM 773 C CA . VAL A 1 99 ? 2.370 7.807 -7.747 1.00 93.12 99 VAL A CA 1
ATOM 774 C C . VAL A 1 99 ? 1.794 8.995 -8.530 1.00 93.12 99 VAL A C 1
ATOM 776 O O . VAL A 1 99 ? 1.122 9.833 -7.925 1.00 93.12 99 VAL A O 1
ATOM 779 N N . PRO A 1 100 ? 2.006 9.091 -9.859 1.00 87.44 100 PRO A N 1
ATOM 780 C CA . PRO A 1 100 ? 1.525 10.232 -10.632 1.00 87.44 100 PRO A CA 1
ATOM 781 C C . PRO A 1 100 ? -0.010 10.205 -10.777 1.00 87.44 100 PRO A C 1
ATOM 783 O O . PRO A 1 100 ? -0.553 9.157 -11.151 1.00 87.44 100 PRO A O 1
ATOM 786 N N . PRO A 1 101 ? -0.724 11.326 -10.555 1.00 81.06 101 PRO A N 1
ATOM 787 C CA . PRO A 1 101 ? -2.182 11.404 -10.722 1.00 81.06 101 PRO A CA 1
ATOM 788 C C . PRO A 1 101 ? -2.687 11.116 -12.145 1.00 81.06 101 PRO A C 1
ATOM 790 O O . PRO A 1 101 ? -3.856 10.766 -12.325 1.00 81.06 101 PRO A O 1
ATOM 793 N N . GLU A 1 102 ? -1.826 11.291 -13.148 1.00 82.69 102 GLU A N 1
ATOM 794 C CA . GLU A 1 102 ? -2.082 11.037 -14.572 1.00 82.69 102 GLU A CA 1
ATOM 795 C C . GLU A 1 102 ? -1.611 9.645 -15.026 1.00 82.69 102 GLU A C 1
ATOM 797 O O . GLU A 1 102 ? -1.627 9.336 -16.218 1.00 82.69 102 GLU A O 1
ATOM 802 N N . SER A 1 103 ? -1.157 8.799 -14.098 1.00 86.38 103 SER A N 1
ATOM 803 C CA . SER A 1 103 ? -0.766 7.426 -14.417 1.00 86.38 103 SER A CA 1
ATOM 804 C C . SER A 1 103 ? -1.977 6.548 -14.760 1.00 86.38 103 SER A C 1
ATOM 806 O O . SER A 1 103 ? -3.126 6.882 -14.483 1.00 86.38 103 SER A O 1
ATOM 808 N N . ALA A 1 104 ? -1.716 5.368 -15.326 1.00 88.88 104 ALA A N 1
ATOM 809 C CA . ALA A 1 104 ? -2.744 4.353 -15.564 1.00 88.88 104 ALA A CA 1
ATOM 810 C C . ALA A 1 104 ? -3.226 3.646 -14.275 1.00 88.88 104 ALA A C 1
ATOM 812 O O . ALA A 1 104 ? -3.969 2.669 -14.357 1.00 88.88 104 ALA A O 1
ATOM 813 N N . ILE A 1 105 ? -2.772 4.087 -13.095 1.00 92.31 105 ILE A N 1
ATOM 814 C CA . ILE A 1 105 ? -3.159 3.522 -11.802 1.00 92.31 105 ILE A CA 1
ATOM 815 C C . ILE A 1 105 ? -4.531 4.083 -11.420 1.00 92.31 105 ILE A C 1
ATOM 817 O O . ILE A 1 105 ? -4.719 5.296 -11.342 1.00 92.31 105 ILE A O 1
ATOM 821 N N . GLU A 1 106 ? -5.487 3.202 -11.136 1.00 94.06 106 GLU A N 1
ATOM 822 C CA . GLU A 1 106 ? -6.800 3.607 -10.629 1.00 94.06 106 GLU A CA 1
ATOM 823 C C . GLU A 1 106 ? -6.656 4.109 -9.183 1.00 94.06 106 GLU A C 1
ATOM 825 O O . GLU A 1 106 ? -6.392 3.322 -8.275 1.00 94.06 106 GLU A O 1
ATOM 830 N N . LEU A 1 107 ? -6.808 5.415 -8.953 1.00 93.44 107 LEU A N 1
ATOM 831 C CA . LEU A 1 107 ? -6.756 6.002 -7.610 1.00 93.44 107 LEU A CA 1
ATOM 832 C C . LEU A 1 107 ? -8.142 5.989 -6.955 1.00 93.44 107 LEU A C 1
ATOM 834 O O . LEU A 1 107 ? -9.095 6.553 -7.490 1.00 93.44 107 LEU A O 1
ATOM 838 N N . LEU A 1 108 ? -8.238 5.356 -5.787 1.00 91.25 108 LEU A N 1
ATOM 839 C CA . LEU A 1 108 ? -9.470 5.156 -5.030 1.00 91.25 108 LEU A CA 1
ATOM 840 C C . LEU A 1 108 ? -9.607 6.174 -3.888 1.00 91.25 108 LEU A C 1
ATOM 842 O O . LEU A 1 108 ? -8.631 6.510 -3.209 1.00 91.25 108 LEU A O 1
ATOM 846 N N . GLY A 1 109 ? -10.847 6.595 -3.625 1.00 88.06 109 GLY A N 1
ATOM 847 C CA . GLY A 1 109 ? -11.184 7.498 -2.522 1.00 88.06 109 GLY A CA 1
ATOM 848 C C . GLY A 1 109 ? -10.470 8.846 -2.631 1.00 88.06 109 GLY A C 1
ATOM 849 O O . GLY A 1 109 ? -10.403 9.429 -3.709 1.00 88.06 109 GLY A O 1
ATOM 850 N N . GLU A 1 110 ? -9.910 9.312 -1.515 1.00 87.00 110 GLU A N 1
ATOM 851 C 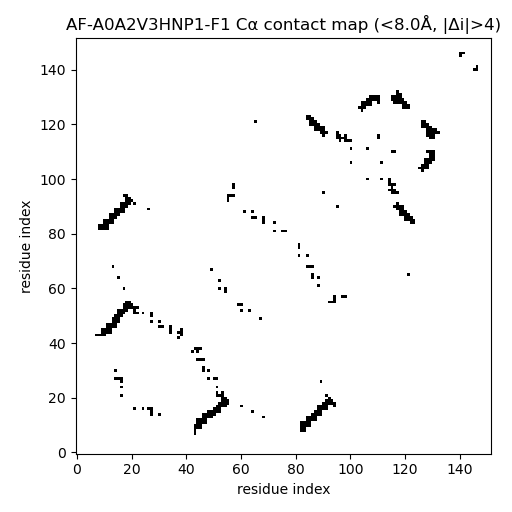CA . GLU A 1 110 ? -9.245 10.619 -1.427 1.00 87.00 110 GLU A CA 1
ATOM 852 C C . GLU A 1 110 ? -7.798 10.625 -1.940 1.00 87.00 110 GLU A C 1
ATOM 854 O O . GLU A 1 110 ? -7.163 11.677 -1.968 1.00 87.00 110 GLU A O 1
ATOM 859 N N . ALA A 1 111 ? -7.255 9.472 -2.356 1.00 86.69 111 ALA A N 1
ATOM 860 C CA . ALA A 1 111 ? -5.847 9.335 -2.742 1.00 86.69 111 ALA A CA 1
ATOM 861 C C . ALA A 1 111 ? -5.429 10.316 -3.848 1.00 86.69 111 ALA A C 1
ATOM 863 O O . ALA A 1 111 ? -4.304 10.823 -3.846 1.00 86.69 111 ALA A O 1
ATOM 864 N N . ARG A 1 112 ? -6.351 10.612 -4.773 1.00 87.62 112 ARG A N 1
ATOM 865 C CA . ARG A 1 112 ? -6.136 11.572 -5.859 1.00 87.62 112 ARG A CA 1
ATOM 866 C C . ARG A 1 112 ? -6.075 13.008 -5.343 1.00 87.62 112 ARG A C 1
ATOM 868 O O . ARG A 1 112 ? -5.215 13.769 -5.771 1.00 87.62 112 ARG A O 1
ATOM 875 N N . GLN A 1 113 ? -6.971 13.365 -4.432 1.00 87.81 113 GLN A N 1
ATOM 876 C CA . GLN A 1 113 ? -7.130 14.697 -3.856 1.00 87.81 113 GLN A CA 1
ATOM 877 C C . GLN A 1 113 ? -5.916 15.067 -3.004 1.00 87.81 113 GLN A C 1
ATOM 879 O O . GLN A 1 113 ? -5.435 16.194 -3.074 1.00 87.81 113 GLN A O 1
ATOM 884 N N . ILE A 1 114 ? -5.398 14.108 -2.232 1.00 88.56 114 ILE A N 1
ATOM 885 C CA . ILE A 1 114 ? -4.261 14.331 -1.330 1.00 88.56 114 ILE A CA 1
ATOM 886 C C . ILE A 1 114 ? -2.897 14.011 -1.964 1.00 88.56 114 ILE A C 1
ATOM 888 O O . ILE A 1 114 ? -1.879 14.128 -1.283 1.00 88.56 114 ILE A O 1
ATOM 892 N N . ALA A 1 115 ? -2.870 13.572 -3.231 1.00 88.75 115 ALA A N 1
ATOM 893 C CA . ALA A 1 115 ? -1.664 13.159 -3.957 1.00 88.75 115 ALA A CA 1
ATOM 894 C C . ALA A 1 115 ? -0.747 12.233 -3.126 1.00 88.75 115 ALA A C 1
ATOM 896 O O . ALA A 1 115 ? 0.468 12.431 -3.020 1.00 88.75 115 ALA A O 1
ATOM 897 N N . CYS A 1 116 ? -1.354 11.242 -2.471 1.00 93.50 116 CYS A N 1
ATOM 898 C CA . CYS A 1 116 ? -0.671 10.324 -1.568 1.00 93.50 116 CYS A CA 1
ATOM 899 C C . CYS A 1 116 ? -1.286 8.932 -1.693 1.00 93.50 116 CYS A C 1
ATOM 901 O O . CYS A 1 116 ? -2.500 8.766 -1.586 1.00 93.50 116 CYS A O 1
ATOM 903 N N . VAL A 1 117 ? -0.439 7.931 -1.901 1.00 96.44 117 VAL A N 1
ATOM 904 C CA . VAL A 1 117 ? -0.810 6.520 -1.988 1.00 96.44 117 VAL A CA 1
ATOM 905 C C . VAL A 1 117 ? 0.076 5.750 -1.021 1.00 96.44 117 VAL A C 1
ATOM 907 O O . VAL A 1 117 ? 1.292 5.720 -1.174 1.00 96.44 117 VAL A O 1
ATOM 910 N N . ASN A 1 118 ? -0.523 5.110 -0.024 1.00 96.44 118 ASN A N 1
ATOM 911 C CA . ASN A 1 118 ? 0.183 4.239 0.922 1.00 96.44 118 ASN A CA 1
ATOM 912 C C . ASN A 1 118 ? -0.170 2.756 0.711 1.00 96.44 118 ASN A C 1
ATOM 914 O O . ASN A 1 118 ? 0.494 1.894 1.281 1.00 96.44 118 ASN A O 1
ATOM 918 N N . GLN A 1 119 ? -1.180 2.446 -0.108 1.00 96.25 119 GLN A N 1
ATOM 919 C CA . GLN A 1 119 ? -1.562 1.079 -0.460 1.00 96.25 119 GLN A CA 1
ATOM 920 C C . GLN A 1 119 ? -1.777 0.947 -1.963 1.00 96.25 119 GLN A C 1
ATOM 922 O O . GLN A 1 119 ? -2.506 1.735 -2.561 1.00 96.25 119 GLN A O 1
ATOM 927 N N . MET A 1 120 ? -1.178 -0.077 -2.562 1.00 96.12 120 MET A N 1
ATOM 928 C CA . MET A 1 120 ? -1.403 -0.459 -3.950 1.00 96.12 120 MET A CA 1
ATOM 929 C C . MET A 1 120 ? -1.836 -1.921 -4.050 1.00 96.12 120 MET A C 1
ATOM 931 O O . MET A 1 120 ? -1.316 -2.782 -3.344 1.00 96.12 120 MET A O 1
ATOM 935 N N . LEU A 1 121 ? -2.755 -2.207 -4.968 1.00 93.88 121 LEU A N 1
ATOM 936 C CA . LEU A 1 121 ? -3.222 -3.547 -5.311 1.00 93.88 121 LEU A CA 1
ATOM 937 C C . LEU A 1 121 ? -3.027 -3.785 -6.810 1.00 93.88 121 LEU A C 1
ATOM 939 O O . LEU A 1 121 ? -3.493 -2.990 -7.621 1.00 93.88 121 LEU A O 1
ATOM 943 N N . HIS A 1 122 ? -2.402 -4.900 -7.177 1.00 92.69 122 HIS A N 1
ATOM 944 C CA . HIS A 1 122 ? -2.453 -5.440 -8.530 1.00 92.69 122 HIS A CA 1
ATOM 945 C C . HIS A 1 122 ? -3.387 -6.650 -8.573 1.00 92.69 122 HIS A C 1
ATOM 947 O O . HIS A 1 122 ? -3.092 -7.686 -7.972 1.00 92.69 122 HIS A O 1
ATOM 953 N N . ASP A 1 123 ? -4.490 -6.543 -9.310 1.00 85.19 123 ASP A N 1
ATOM 954 C CA . ASP A 1 123 ? -5.564 -7.551 -9.334 1.00 85.19 123 ASP A CA 1
ATOM 955 C C . ASP A 1 123 ? -5.425 -8.615 -10.439 1.00 85.19 123 ASP A C 1
ATOM 957 O O . ASP A 1 123 ? -6.300 -9.465 -10.607 1.00 85.19 123 ASP A O 1
ATOM 961 N N . GLY A 1 124 ? -4.325 -8.554 -11.194 1.00 80.50 124 GLY A N 1
ATOM 962 C CA . GLY A 1 124 ? -4.046 -9.401 -12.355 1.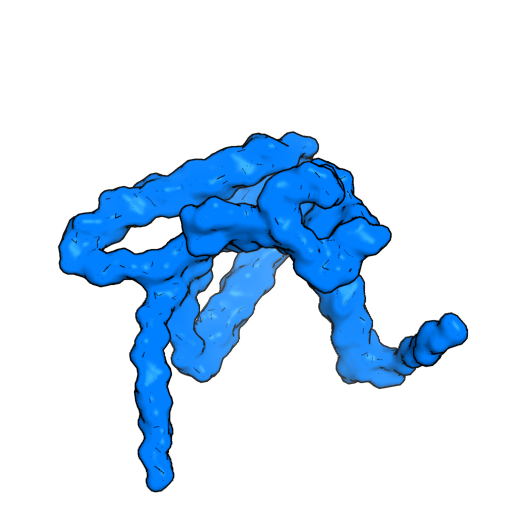00 80.50 124 GLY A CA 1
ATOM 963 C C . GLY A 1 124 ? -4.191 -8.658 -13.684 1.00 80.50 124 GLY A C 1
ATOM 964 O O . GLY A 1 124 ? -3.544 -9.048 -14.656 1.00 80.50 124 GLY A O 1
ATOM 965 N N . HIS A 1 125 ? -4.947 -7.559 -13.707 1.00 83.44 125 HIS A N 1
ATOM 966 C CA . HIS A 1 125 ? -5.163 -6.733 -14.894 1.00 83.44 125 HIS A CA 1
ATOM 967 C C . HIS A 1 125 ? -4.480 -5.372 -14.790 1.00 83.44 125 HIS A C 1
ATOM 969 O O . HIS A 1 125 ? -3.883 -4.918 -15.765 1.00 83.44 125 HIS A O 1
ATOM 975 N N . GLY A 1 126 ? -4.551 -4.731 -13.625 1.00 89.31 126 GLY A N 1
ATOM 976 C CA . GLY A 1 126 ? -3.991 -3.400 -13.435 1.00 89.31 126 GLY A CA 1
ATOM 977 C C . GLY A 1 126 ? -3.690 -3.069 -11.984 1.00 89.31 126 GLY A C 1
ATOM 978 O O . GLY A 1 126 ? -3.975 -3.844 -11.069 1.00 89.31 126 GLY A O 1
ATOM 979 N N . TRP A 1 127 ? -3.089 -1.896 -11.798 1.00 94.44 127 TRP A N 1
ATOM 980 C CA . TRP A 1 127 ? -2.775 -1.338 -10.492 1.00 94.44 127 TRP A CA 1
ATOM 981 C C . TRP A 1 127 ? -3.886 -0.406 -10.019 1.00 94.44 127 TRP A C 1
ATOM 983 O O . TRP A 1 127 ? -4.354 0.453 -10.765 1.00 94.44 127 TRP A O 1
ATOM 993 N N . ARG A 1 128 ? -4.237 -0.540 -8.745 1.00 95.31 128 ARG A N 1
ATOM 994 C CA . ARG A 1 128 ? -5.115 0.366 -8.009 1.00 95.31 128 ARG A CA 1
ATOM 995 C C . ARG A 1 128 ? -4.343 0.932 -6.827 1.00 95.31 128 ARG A C 1
ATOM 997 O O . ARG A 1 128 ? -3.582 0.197 -6.202 1.00 95.31 128 ARG A O 1
ATOM 1004 N N . GLY A 1 129 ? -4.519 2.210 -6.531 1.00 95.75 129 GLY A N 1
ATOM 1005 C CA . GLY A 1 129 ? -3.879 2.909 -5.421 1.00 95.75 129 GLY A CA 1
ATOM 1006 C C . GLY A 1 129 ? -4.917 3.495 -4.473 1.00 95.75 129 GLY A C 1
ATOM 1007 O O . GLY A 1 129 ? -5.960 3.968 -4.911 1.00 95.75 129 GLY A O 1
ATOM 1008 N N . ALA A 1 130 ? -4.637 3.482 -3.176 1.00 96.25 130 ALA A N 1
ATOM 1009 C CA . ALA A 1 130 ? -5.493 4.064 -2.153 1.00 96.25 130 ALA A CA 1
ATOM 1010 C C . ALA A 1 130 ? -4.672 4.770 -1.066 1.00 96.25 130 ALA A C 1
ATOM 1012 O O . ALA A 1 130 ? -3.498 4.460 -0.834 1.00 96.25 130 ALA A O 1
ATOM 1013 N N . ALA A 1 131 ? -5.341 5.699 -0.384 1.00 95.25 131 ALA A N 1
ATOM 1014 C CA . ALA A 1 131 ? -4.870 6.374 0.814 1.00 95.25 131 ALA A CA 1
ATOM 1015 C C . ALA A 1 131 ? -5.655 5.859 2.026 1.00 95.25 131 ALA A C 1
ATOM 1017 O O . ALA A 1 131 ? -6.795 6.261 2.248 1.00 95.25 131 ALA A O 1
ATOM 1018 N N . THR A 1 132 ? -5.063 4.959 2.808 1.00 94.88 132 THR A N 1
ATOM 1019 C CA . THR A 1 132 ? -5.720 4.337 3.970 1.00 94.88 132 THR A CA 1
ATOM 1020 C C . THR A 1 132 ? -5.283 4.924 5.308 1.00 94.88 132 THR A C 1
ATOM 1022 O O . THR A 1 132 ? -5.978 4.730 6.300 1.00 94.88 132 THR A O 1
ATOM 1025 N N . ASP A 1 133 ? -4.164 5.656 5.357 1.00 93.19 133 ASP A N 1
ATOM 1026 C CA . ASP A 1 133 ? -3.643 6.216 6.613 1.00 93.19 133 ASP A CA 1
ATOM 1027 C C . ASP A 1 133 ? -4.635 7.204 7.248 1.00 93.19 133 ASP A C 1
ATOM 1029 O O . ASP A 1 133 ? -4.902 7.132 8.444 1.00 93.19 133 ASP A O 1
ATOM 1033 N N . GLY A 1 134 ? -5.207 8.108 6.442 1.00 91.06 134 GLY A N 1
ATOM 1034 C CA . GLY A 1 134 ? -6.120 9.145 6.930 1.00 91.06 134 GLY A CA 1
ATOM 1035 C C . GLY A 1 134 ? -7.398 8.567 7.535 1.00 91.06 134 GLY A C 1
ATOM 1036 O O . GLY A 1 134 ? -7.748 8.902 8.664 1.00 91.06 134 GLY A O 1
ATOM 1037 N N . ILE A 1 135 ? -8.067 7.660 6.813 1.00 91.75 135 ILE A N 1
ATOM 1038 C CA . ILE A 1 135 ? -9.283 7.010 7.318 1.00 91.75 135 ILE A CA 1
ATOM 1039 C C . ILE A 1 135 ? -8.985 6.127 8.533 1.00 91.75 135 ILE A C 1
ATOM 1041 O O . ILE A 1 135 ? -9.688 6.230 9.531 1.00 91.75 135 ILE A O 1
ATOM 1045 N N . GLY A 1 136 ? -7.889 5.359 8.514 1.00 92.75 136 GLY A N 1
ATOM 1046 C CA . GLY A 1 136 ? -7.497 4.523 9.649 1.00 92.75 136 GLY A CA 1
ATOM 1047 C C . GLY A 1 136 ? -7.211 5.337 10.914 1.00 92.75 136 GLY A C 1
ATOM 1048 O O . GLY A 1 136 ? -7.593 4.930 12.009 1.00 92.75 136 GLY A O 1
ATOM 1049 N N . LEU A 1 137 ? -6.601 6.519 10.777 1.00 94.19 137 LEU A N 1
ATOM 1050 C CA . LEU A 1 137 ? -6.394 7.436 11.899 1.00 94.19 137 LEU A CA 1
ATOM 1051 C C . LEU A 1 137 ? -7.724 7.958 12.462 1.00 94.19 137 LEU A C 1
ATOM 1053 O O . LEU A 1 137 ? -7.904 7.994 13.680 1.00 94.19 137 LEU A O 1
ATOM 1057 N N . VAL A 1 138 ? -8.650 8.359 11.587 1.00 93.50 138 VAL A N 1
ATOM 1058 C CA . VAL A 1 138 ? -9.980 8.841 11.986 1.00 93.50 138 VAL A CA 1
ATOM 1059 C C . VAL A 1 138 ? -10.779 7.741 12.687 1.00 93.50 138 VAL A C 1
ATOM 1061 O O . VAL A 1 138 ? -11.428 8.021 13.696 1.00 93.50 138 VAL A O 1
ATOM 1064 N N . ASP A 1 139 ? -10.709 6.503 12.201 1.00 94.75 139 ASP A N 1
ATOM 1065 C CA . ASP A 1 139 ? -11.400 5.361 12.801 1.00 94.75 139 ASP A CA 1
ATOM 1066 C C . ASP A 1 139 ? -10.866 5.071 14.208 1.00 94.75 139 ASP A C 1
ATOM 1068 O O . ASP A 1 139 ? -11.643 5.026 15.161 1.00 94.75 139 ASP A O 1
ATOM 1072 N N . VAL A 1 140 ? -9.540 5.002 14.383 1.00 96.12 140 VAL A N 1
ATOM 1073 C CA . VAL A 1 140 ? -8.924 4.831 15.712 1.00 96.12 140 VAL A CA 1
ATOM 1074 C C . VAL A 1 140 ? -9.329 5.959 16.664 1.00 96.12 140 VAL A C 1
ATOM 1076 O O . VAL A 1 140 ? -9.644 5.707 17.826 1.0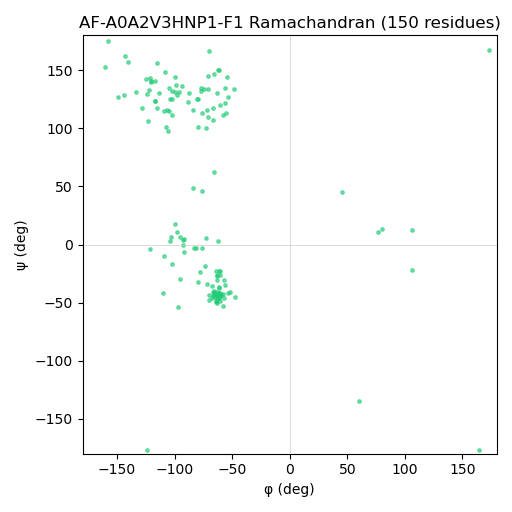0 96.12 140 VAL A O 1
ATOM 1079 N N . ALA A 1 141 ? -9.346 7.206 16.194 1.00 96.06 141 ALA A N 1
ATOM 1080 C CA . ALA A 1 141 ? -9.730 8.349 17.013 1.00 96.06 141 ALA A CA 1
ATOM 1081 C C . ALA A 1 141 ? -11.199 8.263 17.476 1.00 96.06 141 ALA A C 1
ATOM 1083 O O . ALA A 1 141 ? -11.481 8.476 18.658 1.00 96.06 141 ALA A O 1
ATOM 1084 N N . ARG A 1 142 ? -12.123 7.886 16.583 1.00 95.19 142 ARG A N 1
ATOM 1085 C CA . ARG A 1 142 ? -13.549 7.706 16.908 1.00 95.19 142 ARG A CA 1
ATOM 1086 C C . ARG A 1 142 ? -13.784 6.581 17.909 1.00 95.19 142 ARG A C 1
ATOM 1088 O O . ARG A 1 142 ? -14.539 6.782 18.857 1.00 95.19 142 ARG A O 1
ATOM 1095 N N . GLU A 1 143 ? -13.100 5.450 17.748 1.00 96.62 143 GLU A N 1
ATOM 1096 C CA . GLU A 1 143 ? -13.145 4.336 18.710 1.00 96.62 143 GLU A CA 1
ATOM 1097 C C . GLU A 1 143 ? -12.651 4.752 20.107 1.00 96.62 143 GLU A C 1
ATOM 1099 O O . GLU A 1 143 ? -13.040 4.172 21.117 1.00 96.62 143 GLU A O 1
ATOM 1104 N N . ASN A 1 144 ? -11.841 5.813 20.187 1.00 96.88 144 ASN A N 1
ATOM 1105 C CA . ASN A 1 144 ? -11.357 6.399 21.438 1.00 96.88 144 ASN A CA 1
ATOM 1106 C C . ASN A 1 144 ? -12.140 7.659 21.865 1.00 96.88 144 ASN A C 1
ATOM 1108 O O . ASN A 1 144 ? -11.669 8.434 22.698 1.00 96.88 144 ASN A O 1
ATOM 1112 N N . GLY A 1 145 ? -13.339 7.875 21.315 1.00 96.25 145 GLY A N 1
ATOM 1113 C CA . GLY A 1 145 ? -14.247 8.953 21.719 1.00 96.25 145 GLY A CA 1
ATOM 1114 C C . GLY A 1 145 ? -13.875 10.350 21.211 1.00 96.25 145 GLY A C 1
ATOM 1115 O O . GLY A 1 145 ? -14.466 11.334 21.658 1.00 96.25 145 GLY A O 1
ATOM 1116 N N . ILE A 1 146 ? -12.924 10.469 20.280 1.00 96.50 146 ILE A N 1
ATOM 1117 C CA . ILE A 1 146 ? -12.554 11.752 19.672 1.00 96.50 146 ILE A CA 1
ATOM 1118 C C . ILE A 1 146 ? -13.569 12.102 18.578 1.00 96.50 146 ILE A C 1
ATOM 1120 O O . ILE A 1 146 ? -13.803 11.331 17.646 1.00 96.50 146 ILE A O 1
ATOM 1124 N N . GLN A 1 147 ? -14.160 13.293 18.680 1.00 90.75 147 GLN A N 1
ATOM 1125 C CA . GLN A 1 147 ? -15.108 13.821 17.701 1.00 90.75 147 GLN A CA 1
ATOM 1126 C C . GLN A 1 147 ? -14.415 14.797 16.751 1.00 90.75 147 GLN A C 1
ATOM 1128 O O . GLN A 1 147 ? -13.647 15.656 17.180 1.00 90.75 147 GLN A O 1
ATOM 1133 N N . PHE A 1 148 ? -14.727 14.687 15.461 1.00 86.25 148 PHE A N 1
ATOM 1134 C CA . PHE A 1 148 ? -14.278 15.632 14.443 1.00 86.25 148 PHE A CA 1
ATOM 1135 C C . PHE A 1 148 ? -15.451 16.534 14.046 1.00 86.25 148 PHE A C 1
ATOM 1137 O O . PHE A 1 148 ? -16.554 16.016 13.845 1.00 86.25 148 PHE A O 1
ATOM 1144 N N . PRO A 1 149 ? -15.248 17.858 13.938 1.00 82.44 149 PRO A N 1
ATOM 1145 C CA . PRO A 1 149 ? -16.284 18.760 13.453 1.00 82.44 149 PRO A CA 1
ATOM 1146 C C . PRO A 1 149 ? -16.681 18.391 12.017 1.00 82.44 149 PRO A C 1
ATOM 1148 O O . PRO A 1 149 ? -15.873 17.861 11.251 1.00 82.44 149 PRO A O 1
ATOM 1151 N N . SER A 1 150 ? -17.939 18.655 11.655 1.00 74.69 150 SER A N 1
ATOM 1152 C CA . SER A 1 150 ? -18.360 18.542 10.254 1.00 74.69 150 SER A CA 1
ATOM 1153 C C . SER A 1 150 ? -17.634 19.605 9.418 1.00 74.69 150 SER A C 1
ATOM 1155 O O . SER A 1 150 ? -17.371 20.681 9.957 1.00 74.69 150 SER A O 1
ATOM 1157 N N . PRO A 1 151 ? -17.297 19.325 8.146 1.00 70.50 151 PRO A N 1
ATOM 1158 C CA . PRO A 1 151 ? -16.737 20.344 7.262 1.00 70.50 151 PRO A CA 1
ATOM 1159 C C . PRO A 1 151 ? -17.693 21.543 7.183 1.00 70.50 151 PRO A C 1
ATOM 1161 O O . PRO A 1 151 ? -18.903 21.330 7.068 1.00 70.50 151 PRO A O 1
ATOM 1164 N N . GLU A 1 152 ? -17.153 22.762 7.285 1.00 51.81 152 GLU A N 1
ATOM 1165 C CA . GLU A 1 152 ? -17.889 24.010 7.010 1.00 51.81 152 GLU A CA 1
ATOM 1166 C C . GLU A 1 152 ? -18.283 24.130 5.532 1.00 51.81 152 GLU A C 1
ATOM 1168 O O . GLU A 1 152 ? -17.496 23.678 4.664 1.00 51.81 152 GLU A O 1
#

Foldseek 3Di:
DDDPPPPDFQAEEEEEEEEAPCPPPCVVVVVVVVQVVCVVVVHSYHYHYDYYHHDPDPVVQVVVQVVSQPVVQVVVPPDDDRHQYKYKYFYDPPCQQVDDLPDPEAEDDCCSVVSGFGIWMDRPPHIYTYDCPVVVVVVVCVVVVHDDDDDD

Mean predicted aligned error: 7.44 Å

Solvent-accessible surface area (backbone atoms only — not comparable to full-atom values): 8799 Å² total; per-residue (Å²): 134,86,80,77,80,77,87,67,76,49,37,37,37,36,38,34,40,31,8,47,89,33,92,84,59,59,63,67,59,53,53,50,56,52,37,51,54,40,43,76,70,69,47,63,57,45,70,43,80,76,51,70,43,74,39,78,48,60,71,56,48,53,50,54,52,55,52,65,54,52,66,49,55,69,65,53,68,80,79,56,89,79,54,57,57,31,38,38,40,34,35,35,58,67,37,25,62,68,67,60,89,86,46,90,53,48,61,40,84,62,15,61,81,69,51,32,34,39,37,33,39,35,71,79,86,53,46,33,31,25,46,55,66,68,57,52,51,52,51,56,38,44,79,69,73,50,82,77,81,78,87,130

Sequence (152 aa):
MLRRERGGGMVQIRAAVAGHPVHHSLTPALFMFVADHLRESGEGLRIELLKNIDTFDLPEAMAIAYTSNRDNSRRAERGAAVPRSEFWLSLTTPLKHMVPPESAIELLGEARQIACVNQMLHDGHGWRGAATDGIGLVDVARENGIQFPSPE

Nearest PDB structures (foldseek):
  1sbp-assembly1_A  TM=4.603E-01  e=1.476E-01  Salmonella enterica subsp. enterica serovar Typhimurium
  2x7m-assembly1_A  TM=3.177E-01  e=1.299E-01  Methanopyrus kandleri AV19
  7x0p-assembly1_A  TM=5.020E-01  e=2.132E+00  Acetivibrio thermocellus
  5zyo-assembly2_D  TM=3.902E-01  e=4.873E+00  Escherichia coli K-12
  3jzm-assembly1_B  TM=2.837E-01  e=4.291E+00  Synechococcus elongatus PCC 7942 = FACHB-805